Protein AF-A0A9X9F7U0-F1 (afdb_monomer_lite)

InterPro domains:
  IPR023210 NADP-dependent oxidoreductas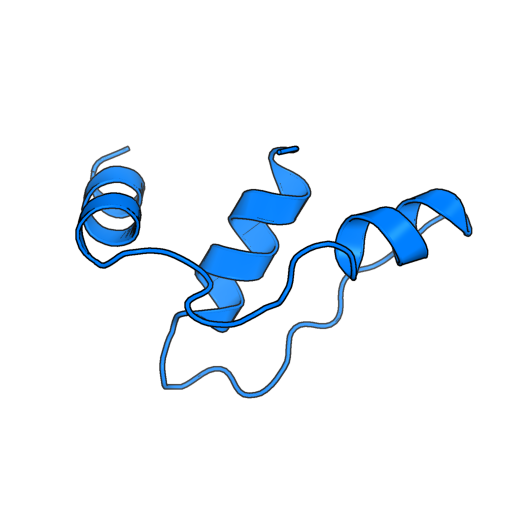e domain [PF00248] (2-51)
  IPR036812 NAD(P)-dependent oxidoreductase domain superfamily [G3DSA:3.20.20.100] (1-53)
  IPR036812 NAD(P)-dependent oxidoreductase domain superfamily [SSF51430] (2-52)

Structure (mmCIF, N/CA/C/O backbone):
data_AF-A0A9X9F7U0-F1
#
_entry.id   AF-A0A9X9F7U0-F1
#
loop_
_atom_site.group_PDB
_atom_site.id
_atom_site.type_symbol
_atom_site.label_atom_id
_atom_site.label_alt_id
_atom_site.label_comp_id
_atom_site.label_asym_id
_atom_site.label_entity_id
_atom_site.label_seq_id
_atom_site.pdbx_PDB_ins_code
_atom_site.Cartn_x
_atom_site.Cartn_y
_atom_site.Cartn_z
_atom_site.occupancy
_atom_site.B_iso_or_equiv
_atom_site.auth_seq_id
_atom_site.auth_comp_id
_atom_site.auth_asym_id
_atom_site.auth_atom_id
_atom_site.pdbx_PDB_model_num
ATOM 1 N N . ARG A 1 1 ? -7.664 13.433 0.464 1.00 70.88 1 ARG A N 1
ATOM 2 C CA . ARG A 1 1 ? -6.797 12.234 0.552 1.00 70.88 1 ARG A CA 1
ATOM 3 C C . ARG A 1 1 ? -6.223 12.211 1.960 1.00 70.88 1 ARG A C 1
ATOM 5 O O . ARG A 1 1 ? -5.614 13.202 2.340 1.00 70.88 1 ARG A O 1
ATOM 12 N N . SER A 1 2 ? -6.461 11.158 2.736 1.00 90.38 2 SER A N 1
ATOM 13 C CA . SER A 1 2 ? -5.801 10.977 4.034 1.00 90.38 2 SER A CA 1
ATOM 14 C C . SER A 1 2 ? -4.394 10.398 3.847 1.00 90.38 2 SER A C 1
ATOM 16 O O . SER A 1 2 ? -4.090 9.821 2.800 1.00 90.38 2 SER A O 1
ATOM 18 N N . LEU A 1 3 ? -3.536 10.520 4.863 1.00 91.38 3 LEU A N 1
ATOM 19 C CA . LEU A 1 3 ? -2.207 9.900 4.846 1.00 91.38 3 LEU A CA 1
ATOM 20 C C . LEU A 1 3 ? -2.300 8.374 4.683 1.00 91.38 3 LEU A C 1
ATOM 22 O O . LEU A 1 3 ? -1.535 7.794 3.920 1.00 91.38 3 LEU A O 1
ATOM 26 N N . ALA A 1 4 ? -3.285 7.738 5.325 1.00 91.69 4 ALA A N 1
ATOM 27 C CA . ALA A 1 4 ? -3.539 6.304 5.186 1.00 91.69 4 ALA A CA 1
ATOM 28 C C . ALA A 1 4 ? -3.853 5.909 3.731 1.00 91.69 4 ALA A C 1
ATOM 30 O O . ALA A 1 4 ? -3.304 4.935 3.222 1.00 91.69 4 ALA A O 1
ATOM 31 N N . GLN A 1 5 ? -4.667 6.705 3.028 1.00 92.19 5 GLN A N 1
ATOM 32 C CA . GLN A 1 5 ? -4.973 6.472 1.613 1.00 92.19 5 GLN A CA 1
ATOM 33 C C . GLN A 1 5 ? -3.735 6.618 0.721 1.00 92.19 5 GLN A C 1
ATOM 35 O O . GLN A 1 5 ? -3.553 5.829 -0.204 1.00 92.19 5 GLN A O 1
ATOM 40 N N . VAL A 1 6 ? -2.873 7.605 0.985 1.00 93.62 6 VAL A N 1
ATOM 41 C CA . VAL A 1 6 ? -1.614 7.774 0.237 1.00 93.62 6 VAL A CA 1
ATOM 42 C C . VAL A 1 6 ? -0.663 6.608 0.513 1.00 93.62 6 VAL A C 1
ATOM 44 O O . VAL A 1 6 ? -0.113 6.044 -0.429 1.00 93.62 6 VAL A O 1
ATOM 47 N N . ALA A 1 7 ? -0.534 6.186 1.773 1.00 94.19 7 ALA A N 1
ATOM 48 C CA . ALA A 1 7 ? 0.303 5.056 2.164 1.00 94.19 7 ALA A CA 1
ATOM 49 C C . ALA A 1 7 ? -0.142 3.745 1.494 1.00 94.19 7 ALA A C 1
ATOM 51 O O . ALA A 1 7 ? 0.690 3.018 0.953 1.00 94.19 7 ALA A O 1
ATOM 52 N N . LEU A 1 8 ? -1.450 3.467 1.456 1.00 94.94 8 LEU A N 1
ATOM 53 C CA . LEU A 1 8 ? -1.989 2.286 0.776 1.00 94.94 8 LEU A CA 1
ATOM 54 C C . LEU A 1 8 ? -1.672 2.288 -0.720 1.00 94.94 8 LEU A C 1
ATOM 56 O O . LEU A 1 8 ? -1.223 1.276 -1.256 1.00 94.94 8 LEU A O 1
ATOM 60 N N . ARG A 1 9 ? -1.854 3.429 -1.392 1.00 94.69 9 ARG A N 1
ATOM 61 C CA . ARG A 1 9 ? -1.528 3.555 -2.817 1.00 94.69 9 ARG A CA 1
ATOM 62 C C . ARG A 1 9 ? -0.038 3.435 -3.081 1.00 94.69 9 ARG A C 1
ATOM 64 O O . ARG A 1 9 ? 0.325 2.811 -4.068 1.00 94.69 9 ARG A O 1
ATOM 71 N N . TYR A 1 10 ? 0.810 3.971 -2.209 1.00 95.00 10 TYR A N 1
ATOM 72 C CA . TYR A 1 10 ? 2.260 3.833 -2.322 1.00 95.00 10 TYR A CA 1
ATOM 73 C C . TYR A 1 10 ? 2.695 2.366 -2.250 1.00 95.00 10 TYR A C 1
ATOM 75 O O . TYR A 1 10 ? 3.360 1.882 -3.163 1.00 95.00 10 TYR A O 1
ATOM 83 N N . VAL A 1 11 ? 2.236 1.633 -1.228 1.00 94.81 11 VAL A N 1
ATOM 84 C CA . VAL A 1 11 ? 2.523 0.197 -1.070 1.00 94.81 11 VAL A CA 1
ATOM 85 C C . VAL A 1 11 ? 2.055 -0.594 -2.295 1.00 94.81 11 VAL A C 1
ATOM 87 O O . VAL A 1 11 ? 2.823 -1.368 -2.860 1.00 94.81 11 VAL A O 1
ATOM 90 N N . LEU A 1 12 ? 0.822 -0.360 -2.750 1.00 94.44 12 LEU A N 1
ATOM 91 C CA . LEU A 1 12 ? 0.232 -1.050 -3.904 1.00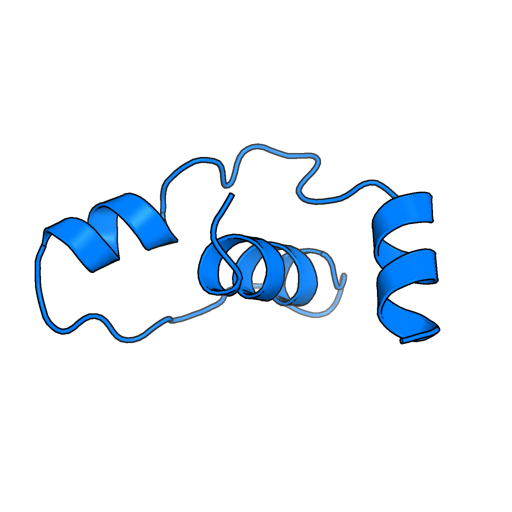 94.44 12 LEU A CA 1
ATOM 92 C C . LEU A 1 12 ? 0.799 -0.611 -5.267 1.00 94.44 12 LEU A C 1
ATOM 94 O O . LEU A 1 12 ? 0.551 -1.281 -6.270 1.00 94.44 12 LEU A O 1
ATOM 98 N N . SER A 1 13 ? 1.528 0.507 -5.334 1.00 93.81 13 SER A N 1
ATOM 99 C CA . SER A 1 13 ? 2.172 0.970 -6.573 1.00 93.81 13 SER A CA 1
ATOM 100 C C . SER A 1 13 ? 3.469 0.218 -6.871 1.00 93.81 13 SER A C 1
ATOM 102 O O . SER A 1 13 ? 3.958 0.273 -7.997 1.00 93.81 13 SER A O 1
ATOM 104 N N . HIS A 1 14 ? 4.032 -0.503 -5.897 1.00 92.88 14 HIS A N 1
ATOM 105 C CA . HIS A 1 14 ? 5.248 -1.274 -6.110 1.00 92.88 14 HIS A CA 1
ATOM 106 C C . HIS A 1 14 ? 4.951 -2.583 -6.873 1.00 92.88 14 HIS A C 1
ATOM 108 O O . HIS A 1 14 ? 4.092 -3.352 -6.439 1.00 92.88 14 HIS A O 1
ATOM 114 N N . PRO A 1 15 ? 5.671 -2.902 -7.969 1.00 92.44 15 PRO A N 1
ATOM 115 C CA . PRO A 1 15 ? 5.332 -4.031 -8.843 1.00 92.44 15 PRO A CA 1
ATOM 116 C C . PRO A 1 15 ? 5.409 -5.405 -8.160 1.00 92.44 15 PRO A C 1
ATOM 118 O O . PRO A 1 15 ? 4.725 -6.329 -8.588 1.00 92.44 15 PRO A O 1
ATOM 121 N N . ALA A 1 16 ? 6.199 -5.550 -7.089 1.00 96.62 16 ALA A N 1
ATOM 122 C CA . ALA A 1 16 ? 6.285 -6.799 -6.326 1.00 96.62 16 ALA A CA 1
ATOM 123 C C . ALA A 1 16 ? 5.145 -6.997 -5.300 1.00 96.62 16 ALA A C 1
ATOM 125 O O . ALA A 1 16 ? 5.076 -8.046 -4.662 1.00 96.62 16 ALA A O 1
ATOM 126 N N . VAL A 1 17 ? 4.248 -6.020 -5.116 1.00 95.06 17 VAL A N 1
ATOM 127 C CA . VAL A 1 17 ? 3.146 -6.098 -4.144 1.00 95.06 17 VAL A CA 1
ATOM 128 C C . VAL A 1 17 ? 1.849 -6.490 -4.847 1.00 95.06 17 VAL A C 1
ATOM 130 O O . VAL A 1 17 ? 1.328 -5.756 -5.680 1.00 95.06 17 VAL A O 1
ATOM 133 N N . SER A 1 18 ? 1.293 -7.648 -4.482 1.00 94.75 18 SER A N 1
ATOM 134 C CA . SER A 1 18 ? 0.009 -8.121 -5.031 1.00 94.75 18 SER A CA 1
ATOM 135 C C . SER A 1 18 ? -1.209 -7.589 -4.269 1.00 94.75 18 SER A C 1
ATOM 137 O O . SER A 1 18 ? -2.253 -7.344 -4.868 1.00 94.75 18 SER A O 1
ATOM 139 N N . VAL A 1 19 ? -1.096 -7.425 -2.946 1.00 93.88 19 VAL A N 1
ATOM 140 C CA . VAL A 1 19 ? -2.201 -7.020 -2.065 1.00 93.88 19 VAL A CA 1
ATOM 141 C C . VAL A 1 19 ? -1.676 -6.261 -0.846 1.00 93.88 19 VAL A C 1
ATOM 143 O O . VAL A 1 19 ? -0.583 -6.542 -0.358 1.00 93.88 19 VAL A O 1
ATOM 146 N N . ALA A 1 20 ? -2.477 -5.328 -0.332 1.00 94.00 20 ALA A N 1
ATOM 147 C CA . ALA A 1 20 ? -2.289 -4.691 0.967 1.00 94.00 20 ALA A CA 1
ATOM 148 C C . ALA A 1 20 ? -3.493 -5.026 1.857 1.00 94.00 20 ALA A C 1
ATOM 150 O O . ALA A 1 20 ? -4.634 -4.928 1.407 1.00 94.00 20 ALA A O 1
ATOM 151 N N . ILE A 1 21 ? -3.243 -5.419 3.108 1.00 94.50 21 ILE A N 1
ATOM 152 C CA . ILE A 1 21 ? -4.282 -5.818 4.070 1.00 94.50 21 ILE A CA 1
ATOM 153 C C . ILE A 1 21 ? -4.277 -4.811 5.230 1.00 94.50 21 ILE A C 1
ATOM 155 O O . ILE A 1 21 ? -3.586 -5.029 6.227 1.00 94.50 21 ILE A O 1
ATOM 159 N N . PRO A 1 22 ? -4.972 -3.664 5.103 1.00 93.00 22 PRO A N 1
ATOM 160 C CA . PRO A 1 22 ? -5.050 -2.699 6.189 1.00 93.00 22 PRO A CA 1
ATOM 161 C C . PRO A 1 22 ? -5.978 -3.177 7.305 1.00 93.00 22 PRO A C 1
ATOM 163 O O . PRO A 1 22 ? -7.049 -3.729 7.057 1.00 93.00 22 PRO A O 1
ATOM 166 N N . GLY A 1 23 ? -5.598 -2.882 8.547 1.00 95.44 23 GLY A N 1
ATOM 167 C CA . GLY A 1 23 ? -6.513 -2.977 9.680 1.00 95.44 23 GLY A CA 1
ATOM 168 C C . GLY A 1 23 ? -7.560 -1.858 9.657 1.00 95.44 23 GLY A C 1
ATOM 169 O O . GLY A 1 23 ? -7.300 -0.750 9.185 1.00 95.44 23 GLY A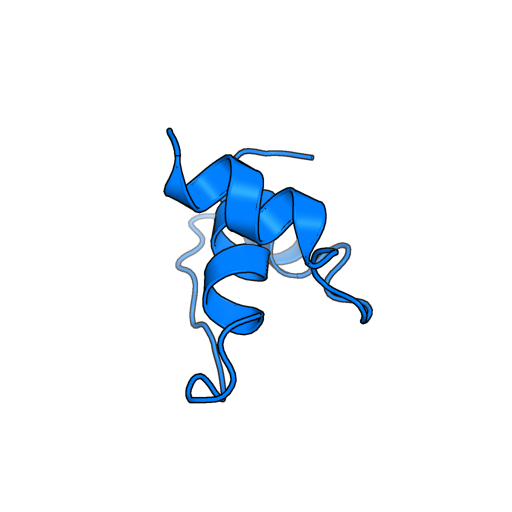 O 1
ATOM 170 N N . ALA A 1 24 ? -8.734 -2.136 10.219 1.00 96.50 24 ALA A N 1
ATOM 171 C CA . ALA A 1 24 ? -9.797 -1.163 10.442 1.00 96.50 24 ALA A CA 1
ATOM 172 C C . ALA A 1 24 ? -10.493 -1.462 11.777 1.00 96.50 24 ALA A C 1
ATOM 174 O O . ALA A 1 24 ? -10.707 -2.620 12.130 1.00 96.50 24 ALA A O 1
ATOM 175 N N . LYS A 1 25 ? -10.830 -0.415 12.530 1.00 96.62 25 LYS A N 1
ATOM 176 C CA . LYS A 1 25 ? -11.547 -0.486 13.813 1.00 96.62 25 LYS A CA 1
ATOM 177 C C . LYS A 1 25 ? -13.054 -0.279 13.659 1.00 96.62 25 LYS A C 1
ATOM 179 O O . LYS A 1 25 ? -13.802 -0.602 14.574 1.00 96.62 25 LYS A O 1
ATOM 184 N N . ASN A 1 26 ? -13.497 0.295 12.543 1.00 97.38 26 ASN A N 1
ATOM 185 C CA . ASN A 1 26 ? -14.903 0.546 1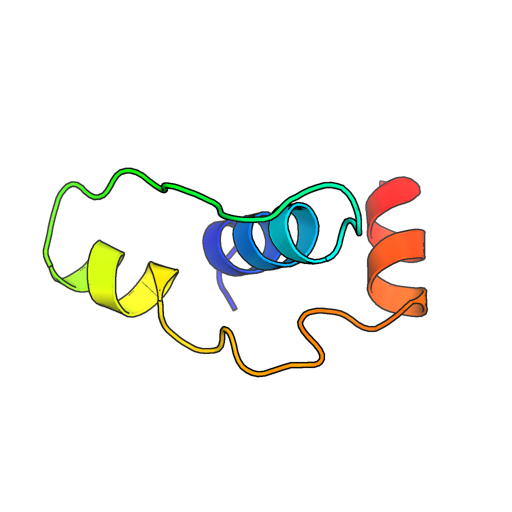2.231 1.00 97.38 26 ASN A CA 1
ATOM 186 C C . ASN A 1 26 ? -15.149 0.477 10.713 1.00 97.38 26 ASN A C 1
ATOM 188 O O . ASN A 1 26 ? -14.204 0.438 9.924 1.00 97.38 26 ASN A O 1
ATOM 192 N N . SER A 1 27 ? -16.423 0.450 10.313 1.00 97.00 27 SER A N 1
ATOM 193 C CA . SER A 1 27 ? -16.838 0.352 8.906 1.00 97.00 27 SER A CA 1
ATOM 194 C C . SER A 1 27 ? -16.371 1.538 8.063 1.00 97.00 27 SER A C 1
ATOM 196 O O . SER A 1 27 ? -15.922 1.342 6.939 1.00 97.00 27 SER A O 1
ATOM 198 N N . THR A 1 28 ? -16.381 2.749 8.622 1.00 95.50 28 THR A N 1
ATOM 199 C CA . THR A 1 28 ? -15.901 3.952 7.930 1.00 95.50 28 THR A CA 1
ATOM 200 C C . THR A 1 28 ? -14.445 3.807 7.494 1.00 95.50 28 THR A C 1
ATOM 202 O O . THR A 1 28 ? -14.113 4.143 6.366 1.00 95.50 28 THR A O 1
ATOM 205 N N . GLN A 1 29 ? -13.575 3.224 8.325 1.00 94.62 29 GLN A N 1
ATOM 206 C CA . GLN A 1 29 ? -12.183 2.970 7.941 1.00 94.62 29 GLN A CA 1
ATOM 207 C C . GLN A 1 29 ? -12.056 1.940 6.813 1.00 94.62 29 GLN A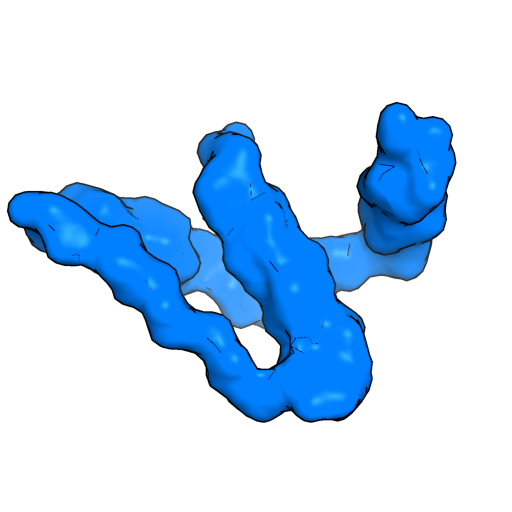 C 1
ATOM 209 O O . GLN A 1 29 ? -11.152 2.050 5.990 1.00 94.62 29 GLN A O 1
ATOM 214 N N . VAL A 1 30 ? -12.953 0.953 6.738 1.00 94.44 30 VAL A N 1
ATOM 215 C CA . VAL A 1 30 ? -12.981 -0.008 5.622 1.00 94.44 30 VAL A CA 1
ATOM 216 C C . VAL A 1 30 ? -13.325 0.708 4.314 1.00 94.44 30 VAL A C 1
ATOM 218 O O . VAL A 1 30 ? -12.649 0.516 3.300 1.00 94.44 30 VAL A O 1
ATOM 221 N N . GLU A 1 31 ? -14.337 1.573 4.345 1.00 94.00 31 GLU A N 1
ATOM 222 C CA . GLU A 1 31 ? -14.740 2.396 3.201 1.00 94.00 31 GLU A CA 1
ATOM 223 C C . GLU A 1 31 ? -13.626 3.368 2.796 1.00 94.00 31 GLU A C 1
ATOM 225 O O . GLU A 1 31 ? -13.239 3.416 1.632 1.00 94.00 31 GLU A O 1
ATOM 230 N N . GLU A 1 32 ? -13.023 4.080 3.747 1.00 93.06 32 GLU A N 1
ATOM 231 C CA . GLU A 1 32 ? -11.930 5.018 3.476 1.00 93.06 32 GLU A CA 1
ATOM 232 C C . GLU A 1 32 ? -10.687 4.330 2.899 1.00 93.06 32 GLU A C 1
ATOM 234 O O . GLU A 1 32 ? -10.098 4.859 1.951 1.00 93.06 32 GLU A O 1
ATOM 239 N N . ASN A 1 33 ? -10.303 3.164 3.432 1.00 93.12 33 ASN A N 1
ATOM 240 C CA . ASN A 1 33 ? -9.151 2.386 2.965 1.00 93.12 33 ASN A CA 1
ATOM 241 C C . ASN A 1 33 ? -9.349 1.844 1.542 1.00 93.12 33 ASN A C 1
ATOM 243 O O . ASN A 1 33 ? -8.391 1.766 0.775 1.00 93.12 33 ASN A O 1
ATOM 247 N N . SER A 1 34 ? -10.577 1.452 1.194 1.00 89.06 34 SER A N 1
ATOM 248 C CA . SER A 1 34 ? -10.914 0.909 -0.129 1.00 89.06 34 SER A CA 1
ATOM 249 C C . SER A 1 34 ? -11.254 1.993 -1.155 1.00 89.06 34 SER A C 1
ATOM 251 O O . SER A 1 34 ? -11.113 1.783 -2.363 1.00 89.06 34 SER A O 1
ATOM 253 N N . SER A 1 35 ? -11.660 3.176 -0.688 1.00 87.19 35 SER A N 1
ATOM 254 C CA . SER A 1 35 ? -12.003 4.298 -1.552 1.00 87.19 35 SER A CA 1
ATOM 255 C C . SER A 1 35 ? -10.802 4.749 -2.386 1.00 87.19 35 SER A C 1
ATOM 257 O O . SER A 1 35 ? -9.677 4.905 -1.904 1.00 87.19 35 SER A O 1
ATOM 259 N N . HIS A 1 36 ? -11.056 5.015 -3.669 1.00 79.75 36 HIS A N 1
ATOM 260 C CA . HIS A 1 36 ? -10.078 5.583 -4.597 1.00 79.75 36 HIS A CA 1
ATOM 261 C C . HIS A 1 36 ? -8.818 4.714 -4.829 1.00 79.75 36 HIS A C 1
ATOM 263 O O . HIS A 1 36 ? -7.723 5.256 -4.989 1.00 79.75 36 HIS A O 1
ATOM 269 N N . LEU A 1 37 ? -8.966 3.383 -4.887 1.00 84.75 37 LEU A N 1
ATOM 270 C CA . LEU A 1 37 ? -7.938 2.437 -5.364 1.00 84.75 37 LEU A CA 1
ATOM 271 C C . LEU A 1 37 ? -7.997 2.190 -6.889 1.00 84.75 37 LEU A C 1
ATOM 273 O O . LEU A 1 37 ? -7.544 1.162 -7.392 1.00 84.75 37 LEU A O 1
ATOM 277 N N . THR A 1 38 ? -8.555 3.134 -7.649 1.00 85.19 38 THR A N 1
ATOM 278 C CA . THR A 1 38 ? -8.592 3.074 -9.115 1.00 85.19 38 THR A CA 1
ATOM 279 C C . THR A 1 38 ? -7.204 3.360 -9.685 1.00 85.19 38 THR A C 1
ATOM 281 O O . THR A 1 38 ? -6.552 4.316 -9.272 1.00 85.19 38 THR A O 1
ATOM 284 N N . ARG A 1 39 ? -6.742 2.540 -10.638 1.00 82.56 39 ARG A N 1
ATOM 285 C CA . ARG A 1 39 ? -5.448 2.750 -11.305 1.00 82.56 39 ARG A CA 1
ATOM 286 C C . ARG A 1 39 ? -5.514 3.927 -12.298 1.00 82.56 39 ARG A C 1
ATOM 288 O O . ARG A 1 39 ? -6.551 4.092 -12.939 1.00 82.56 39 ARG A O 1
ATOM 295 N N . PRO A 1 40 ? -4.413 4.681 -12.488 1.00 83.44 40 PRO A N 1
ATOM 296 C CA . PRO A 1 40 ? -3.137 4.583 -11.766 1.00 83.44 40 PRO A CA 1
ATOM 297 C C . PRO A 1 40 ? -3.252 5.072 -10.309 1.00 83.44 40 PRO A C 1
ATOM 299 O O . PRO A 1 40 ? -3.926 6.058 -10.031 1.00 83.44 40 PRO A O 1
ATOM 302 N N . LEU A 1 41 ? -2.613 4.355 -9.375 1.00 90.56 41 LEU A N 1
ATOM 303 C CA . LEU A 1 41 ? -2.737 4.611 -7.929 1.00 90.56 41 LEU A CA 1
ATOM 304 C C . LEU A 1 41 ? -1.961 5.864 -7.491 1.00 90.56 41 LEU A C 1
ATOM 306 O O . LEU A 1 41 ? -2.461 6.660 -6.695 1.00 90.56 41 LEU A O 1
ATOM 310 N N . LEU A 1 42 ? -0.753 6.023 -8.026 1.00 92.12 42 LEU A N 1
ATOM 311 C CA . LEU A 1 42 ? 0.092 7.210 -7.952 1.00 92.12 42 LEU A CA 1
ATOM 312 C C 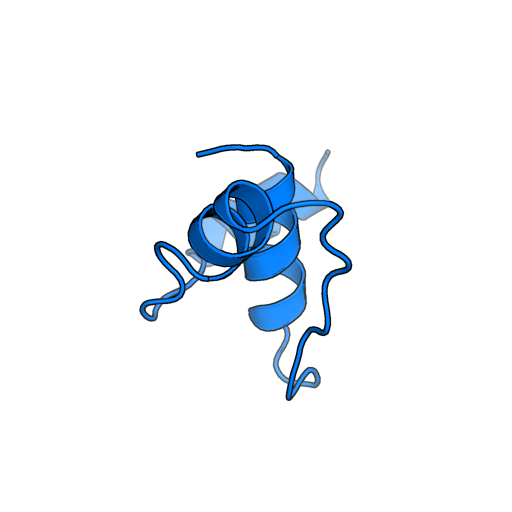. LEU A 1 42 ? 0.776 7.389 -9.309 1.00 92.12 42 LEU A C 1
ATOM 314 O O . LEU A 1 42 ? 0.986 6.413 -10.032 1.00 92.12 42 LEU A O 1
ATOM 318 N N . LEU A 1 43 ? 1.113 8.628 -9.644 1.00 93.00 43 LEU A N 1
ATOM 319 C CA . LEU A 1 43 ? 1.977 8.959 -10.771 1.00 93.00 43 LEU A CA 1
ATOM 320 C C . LEU A 1 43 ? 3.451 8.763 -10.390 1.00 93.00 43 LEU A C 1
ATOM 322 O O . LEU A 1 43 ? 3.819 8.897 -9.222 1.00 93.00 43 LEU A O 1
ATOM 326 N N . ASP A 1 44 ? 4.317 8.523 -11.376 1.00 92.12 44 ASP A N 1
ATOM 327 C CA . ASP A 1 44 ? 5.753 8.318 -11.137 1.00 92.12 44 ASP A CA 1
ATOM 328 C C . ASP A 1 44 ? 6.391 9.504 -10.398 1.00 92.12 44 ASP A C 1
ATOM 330 O O . ASP A 1 44 ? 7.176 9.318 -9.472 1.00 92.12 44 ASP A O 1
ATOM 334 N N . ASN A 1 45 ? 5.984 10.735 -10.727 1.00 95.19 45 ASN A N 1
ATOM 335 C CA . ASN A 1 45 ? 6.464 11.931 -10.035 1.00 95.19 45 ASN A CA 1
ATOM 336 C C . ASN A 1 45 ? 5.979 12.017 -8.575 1.00 95.19 45 ASN A C 1
ATOM 338 O O . ASN A 1 45 ? 6.690 12.569 -7.741 1.00 95.19 45 ASN A O 1
ATOM 342 N N . GLU A 1 46 ? 4.792 11.486 -8.251 1.00 94.75 46 GLU A N 1
ATOM 343 C CA . GLU A 1 46 ? 4.310 11.405 -6.864 1.00 94.75 46 GLU A CA 1
ATOM 344 C C . GLU A 1 46 ? 5.140 10.381 -6.072 1.00 94.75 46 GLU A C 1
ATOM 346 O O . GLU A 1 46 ? 5.481 10.629 -4.918 1.00 94.75 46 GLU A O 1
ATOM 351 N N . ILE A 1 47 ? 5.502 9.252 -6.691 1.00 94.38 47 ILE A N 1
ATOM 352 C CA . ILE A 1 47 ? 6.339 8.215 -6.071 1.00 94.38 47 ILE A CA 1
ATOM 353 C C . ILE A 1 47 ? 7.755 8.740 -5.813 1.00 94.38 47 ILE A C 1
ATOM 355 O O . ILE A 1 47 ? 8.268 8.571 -4.708 1.00 94.38 47 ILE A O 1
ATOM 359 N N . GLU A 1 48 ? 8.379 9.391 -6.797 1.00 95.50 48 GLU A N 1
ATOM 360 C CA . GLU A 1 48 ? 9.719 9.969 -6.634 1.00 95.50 48 GLU A CA 1
ATOM 361 C C . GLU A 1 48 ? 9.739 11.084 -5.589 1.00 95.50 48 GLU A C 1
ATOM 363 O O . GLU A 1 48 ? 10.659 11.139 -4.777 1.00 95.50 48 GLU A O 1
ATOM 368 N N . PHE A 1 49 ? 8.693 11.913 -5.533 1.00 96.06 49 PHE A N 1
ATOM 369 C CA . PHE A 1 49 ? 8.546 12.904 -4.470 1.00 96.06 49 PHE A CA 1
ATOM 370 C C . PHE A 1 49 ? 8.489 12.249 -3.081 1.00 96.06 49 PHE A C 1
ATOM 372 O O . PHE A 1 49 ? 9.219 12.662 -2.187 1.00 96.06 49 PHE A O 1
ATOM 379 N N . ILE A 1 50 ? 7.680 11.195 -2.899 1.00 94.62 50 ILE A N 1
ATOM 380 C CA . ILE A 1 50 ? 7.566 10.481 -1.613 1.00 94.62 50 ILE A CA 1
ATOM 381 C C . ILE A 1 50 ? 8.902 9.854 -1.186 1.00 94.62 50 ILE A C 1
ATOM 383 O O . ILE A 1 50 ? 9.198 9.834 0.003 1.00 94.62 50 ILE A O 1
ATOM 387 N N . LYS A 1 51 ? 9.719 9.359 -2.125 1.00 93.38 51 LYS A N 1
ATOM 388 C CA . LYS A 1 51 ? 11.043 8.779 -1.826 1.00 93.38 51 LYS A CA 1
ATOM 389 C C . LYS A 1 51 ? 12.079 9.803 -1.351 1.00 93.38 51 LYS A C 1
ATOM 391 O O . LYS A 1 51 ? 13.097 9.398 -0.799 1.00 93.38 51 LYS A O 1
ATOM 396 N N . GLN A 1 52 ? 11.862 11.086 -1.631 1.00 95.25 52 GLN A N 1
ATOM 397 C CA . GLN A 1 52 ? 12.767 12.178 -1.260 1.00 95.25 52 GLN A CA 1
ATOM 398 C C . GLN A 1 52 ? 12.387 12.864 0.061 1.00 95.25 52 GLN A C 1
ATOM 400 O O . GLN A 1 52 ? 13.137 13.728 0.517 1.00 95.25 52 GLN A O 1
ATOM 405 N N . LEU A 1 53 ? 11.235 12.511 0.645 1.00 87.94 53 LEU A N 1
ATOM 406 C CA . LEU A 1 53 ? 10.822 12.930 1.990 1.00 87.94 53 LEU A CA 1
ATOM 407 C C . LEU A 1 53 ? 11.638 12.210 3.070 1.00 87.94 53 LEU A C 1
ATOM 409 O O . LEU A 1 53 ? 11.945 12.879 4.081 1.00 87.94 53 LEU A O 1
#

Sequence (53 aa):
RSLAQVALRYVLSHPAVSVAIPGAKNSTQVEENSSHLTRPLLLDNEIEFIKQL

Organism: Bacillus cereus (NCBI:txid1396)

pLDDT: mean 92.33, std 4.8, range [70.88, 97.38]

Secondary structure (DSSP, 8-state):
--HHHHHHHHHHHSTT--------SSHHHHHHHHTT-PSSSS-HHHHHHHHT-

Foldseek 3Di:
DDPLLLVLLLQVQDPVDPDDDDDDPDPVVVCVNPPPPDPPSDDPVRNVVVVVD

Radius of gyration: 11.49 Å; chains: 1; bounding box: 30×21×26 Å